Protein AF-A0AAE6IUV6-F1 (afdb_monomer)

Solvent-accessible surface area (backbone atoms only — not comparable to full-atom values): 6346 Å² total; per-residue (Å²): 101,77,40,78,46,77,44,53,53,86,54,69,72,48,55,64,51,75,37,36,87,33,51,37,33,31,42,37,38,37,23,36,49,43,46,46,74,40,54,51,28,47,38,34,79,46,30,41,43,78,44,57,34,64,57,23,32,34,42,23,51,24,59,44,38,46,20,39,45,29,58,41,63,62,74,64,25,62,54,24,30,38,40,22,40,25,20,32,18,44,17,41,29,28,22,43,59,42,60,52,31,61,52,26,32,40,37,28,40,25,19,32,22,63,29,75,39,49,75,41,78,46,82,34,91,56,51,73,46,77,42,64,61,28,100

InterPro domains:
  IPR026906 BspA-type LRR region [PF13306] (38-135)
  IPR032675 Leucine-rich repeat domain superfamily [G3DSA:3.80.10.10] (1-135)
  IPR053139 Putative surface bspA-like protein [PTHR45661] (11-131)

Foldseek 3Di:
DAEEDEAAQPDDEQEAQCAQVPLYQAYAYLHQELDYPDLRSYVLCRHQHYHYELSHAYQEANSNQQNCNPAEADDDHQNHAYQYASSHQNNCRHAEEHEDHQNHAEQEHRSCHNVVRHPYYDDHPNYNDDYHRRD

Organism: Treponema phagedenis (NCBI:txid162)

Structure (mmCIF, N/CA/C/O backbone):
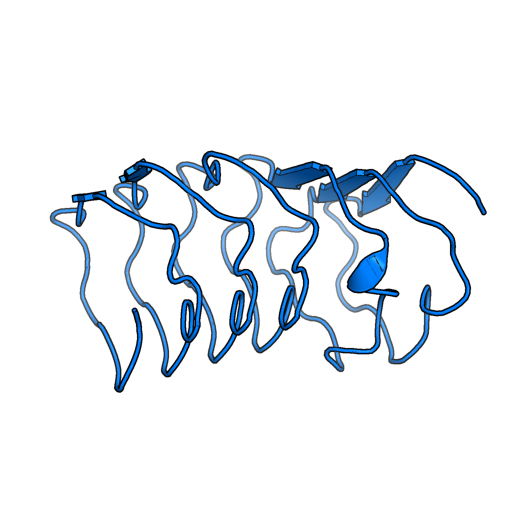data_AF-A0AAE6IUV6-F1
#
_entry.id   AF-A0AAE6IUV6-F1
#
loop_
_atom_site.group_PDB
_atom_site.id
_atom_site.type_symbol
_atom_site.label_atom_id
_atom_site.label_alt_id
_atom_site.label_comp_id
_atom_site.label_asym_id
_atom_site.label_entity_id
_atom_site.label_seq_id
_atom_site.pdbx_PDB_ins_code
_atom_site.Cartn_x
_atom_site.Cartn_y
_atom_site.Cartn_z
_atom_site.occupancy
_atom_site.B_iso_or_equiv
_atom_site.auth_seq_id
_atom_site.auth_comp_id
_atom_site.auth_asym_id
_atom_site.auth_atom_id
_atom_site.pdbx_PDB_model_num
ATOM 1 N N . MET A 1 1 ? 16.894 -0.606 -15.662 1.00 56.03 1 MET A N 1
ATOM 2 C CA . MET A 1 1 ? 16.369 0.758 -15.420 1.00 56.03 1 MET A CA 1
ATOM 3 C C . MET A 1 1 ? 16.693 1.124 -13.977 1.00 56.03 1 MET A C 1
ATOM 5 O O . MET A 1 1 ? 16.412 0.304 -13.114 1.00 56.03 1 MET A O 1
ATOM 9 N N . THR A 1 2 ? 17.355 2.253 -13.713 1.00 62.25 2 THR A N 1
ATOM 10 C CA . THR A 1 2 ? 17.588 2.767 -12.348 1.00 62.25 2 THR A CA 1
ATOM 11 C C . THR A 1 2 ? 16.803 4.061 -12.189 1.00 62.25 2 THR A C 1
ATOM 13 O O . THR A 1 2 ? 16.978 4.950 -13.023 1.00 62.25 2 THR A O 1
ATOM 16 N N . GLY A 1 3 ? 15.968 4.184 -11.157 1.00 86.44 3 GLY A N 1
ATOM 17 C CA . GLY A 1 3 ? 15.287 5.447 -10.845 1.00 86.44 3 GLY A CA 1
ATOM 18 C C . GLY A 1 3 ? 13.784 5.329 -10.608 1.00 86.44 3 GLY A C 1
ATOM 19 O O . GLY A 1 3 ? 13.320 4.389 -9.966 1.00 86.44 3 GLY A O 1
ATOM 20 N N . GLU A 1 4 ? 13.050 6.339 -11.076 1.00 94.81 4 GLU A N 1
ATOM 21 C CA . GLU A 1 4 ? 11.608 6.506 -10.885 1.00 94.81 4 GLU A CA 1
ATOM 22 C C . GLU A 1 4 ? 10.802 5.730 -11.937 1.00 94.81 4 GLU A C 1
ATOM 24 O O . GLU A 1 4 ? 11.042 5.874 -13.137 1.00 94.81 4 GLU A O 1
ATOM 29 N N . LEU A 1 5 ? 9.821 4.944 -11.488 1.00 94.56 5 LEU A N 1
ATOM 30 C CA . LEU A 1 5 ? 8.806 4.324 -12.337 1.00 94.56 5 LEU A CA 1
ATOM 31 C C . LEU A 1 5 ? 7.446 4.964 -12.060 1.00 94.56 5 LEU A C 1
ATOM 33 O O . LEU A 1 5 ? 7.006 5.018 -10.913 1.00 94.56 5 LEU A O 1
ATOM 37 N N . LYS A 1 6 ? 6.767 5.399 -13.124 1.00 95.44 6 LYS A N 1
ATOM 38 C CA . LYS A 1 6 ? 5.390 5.900 -13.069 1.00 95.44 6 LYS A CA 1
ATOM 39 C C . LYS A 1 6 ? 4.444 4.902 -13.721 1.00 95.44 6 LYS A C 1
ATOM 41 O O . LYS A 1 6 ? 4.607 4.590 -14.900 1.00 95.44 6 LYS A O 1
ATOM 46 N N . LEU A 1 7 ? 3.454 4.427 -12.972 1.00 94.69 7 LEU A N 1
ATOM 47 C CA . LEU A 1 7 ? 2.393 3.556 -13.469 1.00 94.69 7 LEU A CA 1
ATOM 48 C C . LEU A 1 7 ? 1.151 4.400 -13.798 1.00 94.69 7 LEU A C 1
ATOM 50 O O . LEU A 1 7 ? 0.530 4.932 -12.876 1.00 94.69 7 LEU A O 1
ATOM 54 N N . PRO A 1 8 ? 0.784 4.553 -15.083 1.00 95.31 8 PRO A N 1
ATOM 55 C CA . PRO A 1 8 ? -0.246 5.499 -15.501 1.00 95.31 8 PRO A CA 1
ATOM 56 C C . PRO A 1 8 ? -1.666 4.990 -15.225 1.00 95.31 8 PRO A C 1
ATOM 58 O O . PRO A 1 8 ? -1.918 3.787 -15.199 1.00 95.31 8 PRO A O 1
ATOM 61 N N . ALA A 1 9 ? -2.626 5.915 -15.151 1.00 93.62 9 ALA A N 1
ATOM 62 C CA . ALA A 1 9 ? -4.012 5.639 -14.753 1.00 93.62 9 ALA A CA 1
ATOM 63 C C . ALA A 1 9 ? -4.748 4.567 -15.579 1.00 93.62 9 ALA A C 1
ATOM 65 O O . ALA A 1 9 ? -5.632 3.888 -15.065 1.00 93.62 9 ALA A O 1
ATOM 66 N N . ARG A 1 10 ? -4.403 4.402 -16.865 1.00 90.94 10 ARG A N 1
ATOM 67 C CA . ARG A 1 10 ? -5.053 3.425 -17.763 1.00 90.94 10 ARG A CA 1
ATOM 68 C C . ARG A 1 10 ? -4.433 2.028 -17.701 1.00 90.94 10 ARG A C 1
ATOM 70 O O . ARG A 1 10 ? -4.920 1.134 -18.392 1.00 90.94 10 ARG A O 1
ATOM 77 N N . LEU A 1 11 ? -3.348 1.844 -16.950 1.00 90.81 11 LEU A N 1
ATOM 78 C CA . LEU A 1 11 ? -2.728 0.537 -16.783 1.00 90.81 11 LEU A CA 1
ATOM 79 C C . LEU A 1 11 ? -3.661 -0.343 -15.946 1.00 90.81 11 LEU A C 1
ATOM 81 O O . LEU A 1 11 ? -4.130 0.077 -14.894 1.00 90.81 11 LEU A O 1
ATOM 85 N N . GLN A 1 12 ? -3.960 -1.544 -16.438 1.00 84.75 12 GLN A N 1
ATOM 86 C CA . GLN A 1 12 ? -4.945 -2.431 -15.806 1.00 84.75 12 GLN A CA 1
ATOM 87 C C . GLN A 1 12 ? -4.309 -3.601 -15.066 1.00 84.75 12 GLN A C 1
ATOM 89 O O . GLN A 1 12 ? -4.828 -4.065 -14.062 1.00 84.75 12 GLN A O 1
ATOM 94 N N . THR A 1 13 ? -3.217 -4.149 -15.581 1.00 81.81 13 THR A N 1
ATOM 95 C CA . THR A 1 13 ? -2.597 -5.343 -15.011 1.00 81.81 13 THR A CA 1
ATOM 96 C C . THR A 1 13 ? -1.112 -5.302 -15.295 1.00 81.81 13 THR A C 1
ATOM 98 O O . THR A 1 13 ? -0.693 -4.874 -16.373 1.00 81.81 13 THR A O 1
ATOM 101 N N . ILE A 1 14 ? -0.332 -5.747 -14.316 1.00 88.56 14 ILE A N 1
ATOM 102 C CA . ILE A 1 14 ? 1.099 -5.974 -14.457 1.00 88.56 14 ILE A CA 1
ATOM 103 C C . ILE A 1 14 ? 1.349 -7.444 -14.142 1.00 88.56 14 ILE A C 1
ATOM 105 O O . ILE A 1 14 ? 0.939 -7.944 -13.090 1.00 88.56 14 ILE A O 1
ATOM 109 N N . GLU A 1 15 ? 1.952 -8.134 -15.104 1.00 89.06 15 GLU A N 1
ATOM 110 C CA . GLU A 1 15 ? 2.257 -9.558 -15.012 1.00 89.06 15 GLU A CA 1
ATOM 111 C C . GLU A 1 15 ? 3.485 -9.808 -14.127 1.00 89.06 15 GLU A C 1
ATOM 113 O O . GLU A 1 15 ? 4.272 -8.897 -13.850 1.00 89.06 15 GLU A O 1
ATOM 118 N N . ARG A 1 16 ? 3.635 -11.061 -13.684 1.00 88.19 16 ARG A N 1
ATOM 119 C CA . ARG A 1 16 ? 4.747 -11.521 -12.840 1.00 88.19 16 ARG A CA 1
ATOM 120 C C . ARG A 1 16 ? 6.099 -11.103 -13.428 1.00 88.19 16 ARG A C 1
ATOM 122 O O . ARG A 1 16 ? 6.280 -11.162 -14.643 1.00 88.19 16 ARG A O 1
ATOM 129 N N . GLU A 1 17 ? 7.034 -10.699 -12.566 1.00 89.88 17 GLU A N 1
ATOM 130 C CA . GLU A 1 17 ? 8.422 -10.357 -12.922 1.00 89.88 17 GLU A CA 1
ATOM 131 C C . GLU A 1 17 ? 8.592 -9.166 -13.889 1.00 89.88 17 GLU A C 1
ATOM 133 O O . GLU A 1 17 ? 9.718 -8.848 -14.266 1.00 89.88 17 GLU A O 1
ATOM 138 N N . ALA A 1 18 ? 7.524 -8.439 -14.257 1.00 92.00 18 ALA A N 1
ATOM 139 C CA . ALA A 1 18 ? 7.591 -7.370 -15.265 1.00 92.00 18 ALA A CA 1
ATOM 140 C C . ALA A 1 18 ? 8.683 -6.315 -14.997 1.00 92.00 18 ALA A C 1
ATOM 142 O O . ALA A 1 18 ? 9.232 -5.738 -15.938 1.00 92.00 18 ALA A O 1
ATOM 143 N N . PHE A 1 19 ? 9.005 -6.072 -13.723 1.00 91.88 19 PHE A N 1
ATOM 144 C CA . PHE A 1 19 ? 10.036 -5.136 -13.291 1.00 91.88 19 PHE A CA 1
ATOM 145 C C . PHE A 1 19 ? 10.957 -5.709 -12.194 1.00 91.88 19 PHE A C 1
ATOM 147 O O . PHE A 1 19 ? 11.618 -4.932 -11.501 1.00 91.88 19 PHE A O 1
ATOM 154 N N . CYS A 1 20 ? 11.047 -7.035 -12.017 1.00 89.00 20 CYS A N 1
ATOM 155 C CA . CYS A 1 20 ? 11.840 -7.636 -10.929 1.00 89.00 20 CYS A CA 1
ATOM 156 C C . CYS A 1 20 ? 13.349 -7.369 -11.063 1.00 89.00 20 CYS A C 1
ATOM 158 O O . CYS A 1 20 ? 14.038 -7.168 -10.067 1.00 89.00 20 CYS A O 1
ATOM 160 N N . ASP A 1 21 ? 13.857 -7.270 -12.293 1.00 89.81 21 ASP A N 1
ATOM 161 C CA . ASP A 1 21 ? 15.267 -6.956 -12.565 1.00 89.81 21 ASP A CA 1
ATOM 162 C C . ASP A 1 21 ? 15.528 -5.444 -12.677 1.00 89.81 21 ASP A C 1
ATOM 164 O O . ASP A 1 21 ? 16.644 -4.994 -12.962 1.00 89.81 21 ASP A O 1
ATOM 168 N N . CYS A 1 22 ? 14.498 -4.617 -12.468 1.00 89.69 22 CYS A N 1
ATOM 169 C CA . CYS A 1 22 ? 14.653 -3.171 -12.454 1.00 89.69 22 CYS A CA 1
ATOM 170 C C . CYS A 1 22 ? 15.103 -2.681 -11.072 1.00 89.69 22 CYS A C 1
ATOM 172 O O . CYS A 1 22 ? 14.602 -3.094 -10.030 1.00 89.69 22 CYS A O 1
ATOM 174 N N . ASN A 1 23 ? 16.020 -1.714 -11.065 1.00 90.81 23 ASN A N 1
ATOM 175 C CA . ASN A 1 23 ? 16.474 -1.043 -9.852 1.00 90.81 23 ASN A CA 1
ATOM 176 C C . ASN A 1 23 ? 15.633 0.224 -9.612 1.00 90.81 23 ASN A C 1
ATOM 178 O O . ASN A 1 23 ? 16.121 1.355 -9.704 1.00 90.81 23 ASN A O 1
ATOM 182 N N . ILE A 1 24 ? 14.330 0.022 -9.416 1.00 93.62 24 ILE A N 1
ATOM 183 C CA . ILE A 1 24 ? 13.368 1.098 -9.164 1.00 93.62 24 ILE A CA 1
ATOM 184 C C . ILE A 1 24 ? 13.473 1.495 -7.696 1.00 93.62 24 ILE A C 1
ATOM 186 O O . ILE A 1 24 ? 13.288 0.660 -6.816 1.00 93.62 24 ILE A O 1
ATOM 190 N N . THR A 1 25 ? 13.754 2.770 -7.439 1.00 94.75 25 THR A N 1
ATOM 191 C CA . THR A 1 25 ? 13.857 3.308 -6.073 1.00 94.75 25 THR A CA 1
ATOM 192 C C . THR A 1 25 ? 12.664 4.169 -5.686 1.00 94.75 25 THR A C 1
ATOM 194 O O . THR A 1 25 ? 12.387 4.328 -4.500 1.00 94.75 25 THR A O 1
ATOM 197 N N . LYS A 1 26 ? 11.964 4.723 -6.680 1.00 95.69 26 LYS A N 1
ATOM 198 C CA . LYS A 1 26 ? 10.758 5.530 -6.504 1.00 95.69 26 LYS A CA 1
ATOM 199 C C . LYS A 1 26 ? 9.648 4.980 -7.387 1.00 95.69 26 LYS A C 1
ATOM 201 O O . LYS A 1 26 ? 9.836 4.860 -8.597 1.00 95.69 26 LYS A O 1
ATOM 206 N N . LEU A 1 27 ? 8.506 4.676 -6.789 1.00 95.50 27 LEU A N 1
ATOM 207 C CA . LEU A 1 27 ? 7.325 4.177 -7.478 1.00 95.50 27 LEU A CA 1
ATOM 208 C C . LEU A 1 27 ? 6.192 5.192 -7.332 1.00 95.50 27 LEU A C 1
ATOM 210 O O . LEU A 1 27 ? 5.776 5.504 -6.220 1.00 95.50 27 LEU A O 1
ATOM 214 N N . VAL A 1 28 ? 5.701 5.707 -8.456 1.00 96.94 28 VAL A N 1
ATOM 215 C CA . VAL A 1 28 ? 4.552 6.617 -8.514 1.00 96.94 28 VAL A CA 1
ATOM 216 C C . VAL A 1 28 ? 3.401 5.894 -9.194 1.00 96.94 28 VAL A C 1
ATOM 218 O O . VAL A 1 28 ? 3.565 5.384 -10.303 1.00 96.94 28 VAL A O 1
ATOM 221 N N . ILE A 1 29 ? 2.240 5.839 -8.546 1.00 96.25 29 ILE A N 1
ATOM 222 C CA . ILE A 1 29 ? 1.093 5.069 -9.029 1.00 96.25 29 ILE A CA 1
ATOM 223 C C . ILE A 1 29 ? -0.116 5.974 -9.212 1.00 96.25 29 ILE A C 1
ATOM 225 O O . ILE A 1 29 ? -0.594 6.597 -8.267 1.00 96.25 29 ILE A O 1
ATOM 229 N N . GLU A 1 30 ? -0.621 5.993 -10.444 1.00 96.38 30 GLU A N 1
ATOM 230 C CA . GLU A 1 30 ? -1.828 6.719 -10.843 1.00 96.38 30 GLU A CA 1
ATOM 231 C C . GLU A 1 30 ? -2.994 5.771 -11.174 1.00 96.38 30 GLU A C 1
ATOM 233 O O . GLU A 1 30 ? -4.097 6.227 -11.479 1.00 96.38 30 GLU A O 1
ATOM 238 N N . MET A 1 31 ? -2.756 4.456 -11.156 1.00 93.94 31 MET A N 1
ATOM 239 C CA . MET A 1 31 ? -3.764 3.424 -11.412 1.00 93.94 31 MET A CA 1
ATOM 240 C C . MET A 1 31 ? -4.890 3.493 -10.379 1.00 93.94 31 MET A C 1
ATOM 242 O O . MET A 1 31 ? -4.630 3.581 -9.185 1.00 93.94 31 MET A O 1
ATOM 246 N N . GLU A 1 32 ? -6.139 3.374 -10.825 1.00 95.00 32 GLU A N 1
ATOM 247 C CA . GLU A 1 32 ? -7.289 3.342 -9.912 1.00 95.00 32 GLU A CA 1
ATOM 248 C C . GLU A 1 32 ? -7.298 2.073 -9.045 1.00 95.00 32 GLU A C 1
ATOM 250 O O . GLU A 1 32 ? -7.541 2.126 -7.840 1.00 95.00 32 GLU A O 1
ATOM 255 N N . ASN A 1 33 ? -6.979 0.929 -9.654 1.00 95.25 33 ASN A N 1
ATOM 256 C CA . ASN A 1 33 ? -6.942 -0.368 -8.990 1.00 95.25 33 ASN A CA 1
ATOM 257 C C . ASN A 1 33 ? -5.553 -0.983 -9.146 1.00 95.25 33 ASN A C 1
ATOM 259 O O . ASN A 1 33 ? -5.146 -1.355 -10.248 1.00 95.25 33 ASN A O 1
ATOM 263 N N . ILE A 1 34 ? -4.819 -1.098 -8.042 1.00 93.88 34 ILE A N 1
ATOM 264 C CA . ILE A 1 34 ? -3.494 -1.715 -8.028 1.00 93.88 34 ILE A CA 1
ATOM 265 C C . ILE A 1 34 ? -3.675 -3.230 -7.981 1.00 93.88 34 ILE A C 1
ATOM 267 O O . ILE A 1 34 ? -3.765 -3.824 -6.912 1.00 93.88 34 ILE A O 1
ATOM 271 N N . THR A 1 35 ? -3.766 -3.857 -9.151 1.00 87.44 35 THR A N 1
ATOM 272 C CA . THR A 1 35 ? -3.935 -5.310 -9.288 1.00 87.44 35 THR A CA 1
ATOM 273 C C . THR A 1 35 ? -2.702 -5.929 -9.934 1.00 87.44 35 THR A C 1
ATOM 275 O O . THR A 1 35 ? -2.601 -6.034 -11.162 1.00 87.44 35 THR A O 1
ATOM 278 N N . PHE A 1 36 ? -1.743 -6.322 -9.100 1.00 88.12 36 PHE A N 1
ATOM 279 C CA . PHE A 1 36 ? -0.570 -7.084 -9.520 1.00 88.12 36 PHE A CA 1
ATOM 280 C C . PHE A 1 36 ? -0.912 -8.573 -9.559 1.00 88.12 36 PHE A C 1
ATOM 282 O O . PHE A 1 36 ? -1.631 -9.072 -8.698 1.00 88.12 36 PHE A O 1
ATOM 289 N N . ARG A 1 37 ? -0.440 -9.290 -10.587 1.00 84.06 37 ARG A N 1
ATOM 290 C CA . ARG A 1 37 ? -0.698 -10.739 -10.711 1.00 84.06 37 ARG A CA 1
ATOM 291 C C . ARG A 1 37 ? 0.141 -11.585 -9.757 1.00 84.06 37 ARG A C 1
ATOM 293 O O . ARG A 1 37 ? -0.168 -12.757 -9.569 1.00 84.06 37 ARG A O 1
ATOM 300 N N . SER A 1 38 ? 1.176 -10.997 -9.174 1.00 83.12 38 SER A N 1
ATOM 301 C CA . SER A 1 38 ? 1.983 -11.573 -8.105 1.00 83.12 38 SER A CA 1
ATOM 302 C C . SER A 1 38 ? 2.618 -10.450 -7.292 1.00 83.12 38 SER A C 1
ATOM 304 O O . SER A 1 38 ? 2.742 -9.323 -7.774 1.00 83.12 38 SER A O 1
ATOM 306 N N . ASN A 1 39 ? 3.126 -10.773 -6.110 1.00 80.81 39 ASN A N 1
ATOM 307 C CA . ASN A 1 39 ? 4.035 -9.882 -5.400 1.00 80.81 39 ASN A CA 1
ATOM 308 C C . ASN A 1 39 ? 5.368 -9.700 -6.157 1.00 80.81 39 ASN A C 1
ATOM 310 O O . ASN A 1 39 ? 5.936 -8.625 -6.117 1.00 80.81 39 ASN A O 1
ATOM 314 N N . GLU A 1 40 ? 5.833 -10.658 -6.962 1.00 86.44 40 GLU A N 1
ATOM 315 C CA . GLU A 1 40 ? 7.103 -10.565 -7.722 1.00 86.44 40 GLU A CA 1
ATOM 316 C C . GLU A 1 40 ? 7.121 -9.556 -8.900 1.00 86.44 40 GLU A C 1
ATOM 318 O O . GLU A 1 40 ? 7.963 -9.655 -9.792 1.00 86.44 40 GLU A O 1
ATOM 323 N N . VAL A 1 41 ? 6.202 -8.586 -8.968 1.00 86.50 41 VAL A N 1
ATOM 324 C CA . VAL A 1 41 ? 6.213 -7.565 -10.035 1.00 86.50 41 VAL A CA 1
ATOM 325 C C . VAL A 1 41 ? 7.450 -6.667 -9.947 1.00 86.50 41 VAL A C 1
ATOM 327 O O . VAL A 1 41 ? 8.022 -6.318 -10.982 1.00 86.50 41 VAL A O 1
ATOM 330 N N . PHE A 1 42 ? 7.878 -6.309 -8.734 1.00 86.50 42 PHE A N 1
ATOM 331 C CA . PHE A 1 42 ? 9.033 -5.447 -8.477 1.00 86.50 42 PHE A CA 1
ATOM 332 C C . PHE A 1 42 ? 10.042 -6.139 -7.565 1.00 86.50 42 PHE A C 1
ATOM 334 O O . PHE A 1 42 ? 9.707 -7.040 -6.799 1.00 86.50 42 PHE A O 1
ATOM 341 N N . ASN A 1 43 ? 11.283 -5.654 -7.580 1.00 85.12 43 ASN A N 1
ATOM 342 C CA . ASN A 1 43 ? 12.209 -5.934 -6.492 1.00 85.12 43 ASN A CA 1
ATOM 343 C C . ASN A 1 43 ? 11.874 -5.047 -5.284 1.00 85.12 43 ASN A C 1
ATOM 345 O O . ASN A 1 43 ? 12.369 -3.922 -5.172 1.00 85.12 43 ASN A O 1
ATOM 349 N N . HIS A 1 44 ? 11.050 -5.569 -4.375 1.00 82.69 44 HIS A N 1
ATOM 350 C CA . HIS A 1 44 ? 10.588 -4.874 -3.162 1.00 82.69 44 HIS A CA 1
ATOM 351 C C . HIS A 1 44 ? 11.713 -4.352 -2.275 1.00 82.69 44 HIS A C 1
ATOM 353 O O . HIS A 1 44 ? 11.553 -3.362 -1.566 1.00 82.69 44 HIS A O 1
ATOM 359 N N . LYS A 1 45 ? 12.901 -4.956 -2.375 1.00 86.81 45 LYS A N 1
ATOM 360 C CA . LYS A 1 45 ? 14.077 -4.533 -1.616 1.00 86.81 45 LYS A CA 1
ATOM 361 C C . LYS A 1 45 ? 14.692 -3.235 -2.129 1.00 86.81 45 LYS A C 1
ATOM 363 O O . LYS A 1 45 ? 15.587 -2.720 -1.476 1.00 86.81 45 LYS A O 1
ATOM 368 N N . ASN A 1 46 ? 14.266 -2.686 -3.264 1.00 91.75 46 ASN A N 1
ATOM 369 C CA . ASN A 1 46 ? 14.846 -1.448 -3.795 1.00 91.75 46 ASN A CA 1
ATOM 370 C C . ASN A 1 46 ? 13.931 -0.227 -3.666 1.00 91.75 46 ASN A C 1
ATOM 372 O O . ASN A 1 46 ? 14.442 0.895 -3.707 1.00 91.75 46 ASN A O 1
ATOM 376 N N . ILE A 1 47 ? 12.620 -0.417 -3.485 1.00 94.06 47 ILE A N 1
ATOM 377 C CA . ILE A 1 47 ? 11.657 0.686 -3.402 1.00 94.06 47 ILE A CA 1
ATOM 378 C C . ILE A 1 47 ? 11.846 1.417 -2.071 1.00 94.06 47 ILE A C 1
ATOM 380 O O . ILE A 1 47 ? 11.734 0.823 -1.003 1.00 94.06 47 ILE A O 1
ATOM 384 N N . LYS A 1 48 ? 12.142 2.716 -2.154 1.00 95.19 48 LYS A N 1
ATOM 385 C CA . LYS A 1 48 ? 12.353 3.605 -1.002 1.00 95.19 48 LYS A CA 1
ATOM 386 C C . LYS A 1 48 ? 11.259 4.646 -0.858 1.00 95.19 48 LYS A C 1
ATOM 388 O O . LYS A 1 48 ? 10.917 5.045 0.247 1.00 95.19 48 LYS A O 1
ATOM 393 N N . GLU A 1 49 ? 10.737 5.104 -1.988 1.00 95.81 49 GLU A N 1
ATOM 394 C CA . GLU A 1 49 ? 9.698 6.122 -2.046 1.00 95.81 49 GLU A CA 1
ATOM 395 C C . GLU A 1 49 ? 8.497 5.562 -2.806 1.00 95.81 49 GLU A C 1
ATOM 397 O O . GLU A 1 49 ? 8.608 5.198 -3.979 1.00 95.81 49 GLU A O 1
ATOM 402 N N . LEU A 1 50 ? 7.353 5.499 -2.130 1.00 97.12 50 LEU A N 1
ATOM 403 C CA . LEU A 1 50 ? 6.073 5.122 -2.712 1.00 97.12 50 LEU A CA 1
ATOM 404 C C . LEU A 1 50 ? 5.161 6.348 -2.722 1.00 97.12 50 LEU A C 1
ATOM 406 O O . LEU A 1 50 ? 4.881 6.929 -1.678 1.00 97.12 50 LEU A O 1
ATOM 410 N N . VAL A 1 51 ? 4.687 6.723 -3.907 1.00 97.69 51 VAL A N 1
ATOM 411 C CA . VAL A 1 51 ? 3.746 7.826 -4.104 1.00 97.69 51 VAL A CA 1
ATOM 412 C C . VAL A 1 51 ? 2.453 7.261 -4.681 1.00 97.69 51 VAL A C 1
ATOM 414 O O . VAL A 1 51 ? 2.401 6.868 -5.848 1.00 97.69 51 VAL A O 1
ATOM 417 N N . LEU A 1 52 ? 1.406 7.233 -3.860 1.00 97.81 52 LEU A N 1
ATOM 418 C CA . LEU A 1 52 ? 0.053 6.853 -4.258 1.00 97.81 52 LEU A CA 1
ATOM 419 C C . LEU A 1 52 ? -0.745 8.126 -4.557 1.00 97.81 52 LEU A C 1
ATOM 421 O O . LEU A 1 52 ? -0.920 8.956 -3.667 1.00 97.81 52 LEU A O 1
ATOM 425 N N . LEU A 1 53 ? -1.203 8.306 -5.797 1.00 96.81 53 LEU A N 1
ATOM 426 C CA . LEU A 1 53 ? -2.021 9.470 -6.148 1.00 96.81 53 LEU A CA 1
ATOM 427 C C . LEU A 1 53 ? -3.490 9.276 -5.753 1.00 96.81 53 LEU A C 1
ATOM 429 O O . LEU A 1 53 ? -3.969 8.154 -5.606 1.00 96.81 53 LEU A O 1
ATOM 433 N N . ASP A 1 54 ? -4.230 10.384 -5.663 1.00 95.12 54 ASP A N 1
ATOM 434 C CA . ASP A 1 54 ? -5.650 10.416 -5.271 1.00 95.12 54 ASP A CA 1
ATOM 435 C C . ASP A 1 54 ? -6.589 9.617 -6.194 1.00 95.12 54 ASP A C 1
ATOM 437 O O . ASP A 1 54 ? -7.753 9.383 -5.856 1.00 95.12 54 ASP A O 1
ATOM 441 N N . THR A 1 55 ? -6.099 9.189 -7.360 1.00 95.75 55 THR A N 1
ATOM 442 C CA . THR A 1 55 ? -6.821 8.299 -8.272 1.00 95.75 55 THR A CA 1
ATOM 443 C C . THR A 1 55 ? -6.940 6.875 -7.737 1.00 95.75 55 THR A C 1
ATOM 445 O O . THR A 1 55 ? -7.877 6.181 -8.119 1.00 95.75 55 THR A O 1
ATOM 448 N N . VAL A 1 56 ? -6.038 6.434 -6.855 1.00 97.50 56 VAL A N 1
ATOM 449 C CA . VAL A 1 56 ? -6.027 5.072 -6.308 1.00 97.50 56 VAL A CA 1
ATOM 450 C C . VAL A 1 56 ? -7.241 4.860 -5.393 1.00 97.50 56 VAL A C 1
ATOM 452 O O . VAL A 1 56 ? -7.430 5.561 -4.398 1.00 97.50 56 VAL A O 1
ATOM 455 N N . LYS A 1 57 ? -8.049 3.849 -5.718 1.00 97.62 57 LYS A N 1
ATOM 456 C CA . LYS A 1 57 ? -9.225 3.387 -4.960 1.00 97.62 57 LYS A CA 1
ATOM 457 C C . LYS A 1 57 ? -8.990 2.060 -4.258 1.00 97.62 57 LYS A C 1
ATOM 459 O O . LYS A 1 57 ? -9.515 1.848 -3.165 1.00 97.62 57 LYS A O 1
ATOM 464 N N . THR A 1 58 ? -8.162 1.207 -4.854 1.00 97.62 58 THR A N 1
ATOM 465 C CA . THR A 1 58 ? -7.896 -0.141 -4.349 1.00 97.62 58 THR A CA 1
ATOM 466 C C . THR A 1 58 ? -6.408 -0.437 -4.368 1.00 97.62 58 THR A C 1
ATOM 468 O O . THR A 1 58 ? -5.762 -0.314 -5.411 1.00 97.62 58 THR A O 1
ATOM 471 N N . ILE A 1 59 ? -5.884 -0.904 -3.236 1.00 97.62 59 ILE A N 1
ATOM 472 C CA . ILE A 1 59 ? -4.569 -1.540 -3.147 1.00 97.62 59 ILE A CA 1
ATOM 473 C C . ILE A 1 59 ? -4.800 -3.046 -3.067 1.00 97.62 59 ILE A C 1
ATOM 475 O O . ILE A 1 59 ? -5.428 -3.523 -2.126 1.00 97.62 59 ILE A O 1
ATOM 479 N N . GLY A 1 60 ? -4.359 -3.785 -4.082 1.00 96.38 60 GLY A N 1
ATOM 480 C CA . GLY A 1 60 ? -4.623 -5.216 -4.203 1.00 96.38 60 GLY A CA 1
ATOM 481 C C . GLY A 1 60 ? -3.782 -6.094 -3.280 1.00 96.38 60 GLY A C 1
ATOM 482 O O . GLY A 1 60 ? -2.911 -5.623 -2.547 1.00 96.38 60 GLY A O 1
ATOM 483 N N . GLN A 1 61 ? -4.065 -7.396 -3.351 1.00 95.81 61 GLN A N 1
ATOM 484 C CA . GLN A 1 61 ? -3.354 -8.425 -2.599 1.00 95.81 61 GLN A CA 1
ATOM 485 C C . GLN A 1 61 ? -1.842 -8.341 -2.843 1.00 95.81 61 GLN A C 1
ATOM 487 O O . GLN A 1 61 ? -1.401 -8.256 -3.989 1.00 95.81 61 GLN A O 1
ATOM 492 N N . GLU A 1 62 ? -1.079 -8.365 -1.749 1.00 95.06 62 GLU A N 1
ATOM 493 C CA . GLU A 1 62 ? 0.387 -8.378 -1.713 1.00 95.06 62 GLU A CA 1
ATOM 494 C C . GLU A 1 62 ? 1.082 -7.274 -2.537 1.00 95.06 62 GLU A C 1
ATOM 496 O O . GLU A 1 62 ? 2.264 -7.400 -2.866 1.00 95.06 62 GLU A O 1
ATOM 501 N N . ALA A 1 63 ? 0.381 -6.182 -2.875 1.00 95.19 63 ALA A N 1
ATOM 502 C CA . ALA A 1 63 ? 0.861 -5.188 -3.837 1.00 95.19 63 ALA A CA 1
ATOM 503 C C . ALA A 1 63 ? 2.245 -4.607 -3.488 1.00 95.19 63 ALA A C 1
ATOM 505 O O . ALA A 1 63 ? 3.060 -4.362 -4.377 1.00 95.19 63 ALA A O 1
ATOM 506 N N . PHE A 1 64 ? 2.515 -4.424 -2.197 1.00 96.12 64 PHE A N 1
ATOM 507 C CA . PHE A 1 64 ? 3.778 -3.925 -1.660 1.00 96.12 64 PHE A CA 1
ATOM 508 C C . PHE A 1 64 ? 4.353 -4.858 -0.589 1.00 96.12 64 PHE A C 1
ATOM 510 O O . PHE A 1 64 ? 5.155 -4.419 0.229 1.00 96.12 64 PHE A O 1
ATOM 517 N N . SER A 1 65 ? 3.955 -6.134 -0.575 1.00 95.25 65 SER A N 1
ATOM 518 C CA . SER A 1 65 ? 4.435 -7.098 0.422 1.00 95.25 65 SER A CA 1
ATOM 519 C C . SER A 1 65 ? 5.966 -7.214 0.384 1.00 95.25 65 SER A C 1
ATOM 521 O O . SER A 1 65 ? 6.560 -7.389 -0.678 1.00 95.25 65 SER A O 1
ATOM 523 N N . GLY A 1 66 ? 6.621 -7.086 1.536 1.00 94.31 66 GLY A N 1
ATOM 524 C CA . GLY A 1 66 ? 8.074 -7.152 1.690 1.00 94.31 66 GLY A CA 1
ATOM 525 C C . GLY A 1 66 ? 8.828 -5.878 1.289 1.00 94.31 66 GLY A C 1
ATOM 526 O O . GLY A 1 66 ? 10.052 -5.921 1.142 1.00 94.31 66 GLY A O 1
ATOM 527 N N . CYS A 1 67 ? 8.147 -4.741 1.095 1.00 94.62 67 CYS A N 1
ATOM 528 C CA . CYS A 1 67 ? 8.795 -3.451 0.829 1.00 94.62 67 CYS A CA 1
ATOM 529 C C . CYS A 1 67 ? 9.410 -2.840 2.105 1.00 94.62 67 CYS A C 1
ATOM 531 O O . CYS A 1 67 ? 8.998 -1.784 2.582 1.00 94.62 67 CYS A O 1
ATOM 533 N N . GLU A 1 68 ? 10.440 -3.488 2.649 1.00 94.50 68 GLU A N 1
ATOM 534 C CA . GLU A 1 68 ? 11.124 -3.103 3.897 1.00 94.50 68 GLU A CA 1
ATOM 535 C C . GLU A 1 68 ? 11.789 -1.716 3.837 1.00 94.50 68 GLU A C 1
ATOM 537 O O . GLU A 1 68 ? 11.980 -1.065 4.862 1.00 94.50 68 GLU A O 1
ATOM 542 N N . ASN A 1 69 ? 12.148 -1.257 2.634 1.00 95.69 69 ASN A N 1
ATOM 543 C CA . ASN A 1 69 ? 12.879 -0.007 2.428 1.00 95.69 69 ASN A CA 1
ATOM 544 C C . ASN A 1 69 ? 11.984 1.222 2.230 1.00 95.69 69 ASN A C 1
ATOM 546 O O . ASN A 1 69 ? 12.513 2.331 2.126 1.00 95.69 69 ASN A O 1
ATOM 550 N N . ILE A 1 70 ? 10.656 1.056 2.222 1.00 96.12 70 ILE A N 1
ATOM 551 C CA . ILE A 1 70 ? 9.725 2.181 2.344 1.00 96.12 70 ILE A CA 1
ATOM 552 C C . ILE A 1 70 ? 9.759 2.631 3.802 1.00 96.12 70 ILE A C 1
ATOM 554 O O . ILE A 1 70 ? 9.254 1.936 4.681 1.00 96.12 70 ILE A O 1
ATOM 558 N N . THR A 1 71 ? 10.382 3.780 4.062 1.00 95.75 71 THR A N 1
ATOM 559 C CA . THR A 1 71 ? 10.602 4.278 5.426 1.00 95.75 71 THR A CA 1
ATOM 560 C C . THR A 1 71 ? 9.791 5.523 5.747 1.00 95.75 71 THR A C 1
ATOM 562 O O . THR A 1 71 ? 9.669 6.408 4.901 1.00 95.75 71 THR A O 1
ATOM 565 N N . GLY A 1 72 ? 9.367 5.653 7.004 1.00 96.12 72 GLY A N 1
ATOM 566 C CA . GLY A 1 72 ? 8.657 6.834 7.503 1.00 96.12 72 GLY A CA 1
ATOM 567 C C . GLY A 1 72 ? 7.140 6.708 7.380 1.00 96.12 72 GLY A C 1
ATOM 568 O O . GLY A 1 72 ? 6.614 5.601 7.263 1.00 96.12 72 GLY A O 1
ATOM 569 N N . GLU A 1 73 ? 6.440 7.839 7.448 1.00 97.00 73 GLU A N 1
ATOM 570 C CA . GLU A 1 73 ? 4.975 7.854 7.419 1.00 97.00 73 GLU A CA 1
ATOM 571 C C . GLU A 1 73 ? 4.441 7.441 6.040 1.00 97.00 73 GLU A C 1
ATOM 573 O O . GLU A 1 73 ? 4.818 8.006 5.009 1.00 97.00 73 GLU A O 1
ATOM 578 N N . LEU A 1 74 ? 3.519 6.474 6.020 1.00 97.75 74 LEU A N 1
ATOM 579 C CA . LEU A 1 74 ? 2.814 6.077 4.805 1.00 97.75 74 LEU A CA 1
ATOM 580 C C . LEU A 1 74 ? 1.677 7.062 4.515 1.00 97.75 74 LEU A C 1
ATOM 582 O O . LEU A 1 74 ? 0.715 7.165 5.275 1.00 97.75 74 LEU A O 1
ATOM 586 N N . SER A 1 75 ? 1.752 7.737 3.370 1.00 97.31 75 SER A N 1
ATOM 587 C CA . SER A 1 75 ? 0.660 8.574 2.865 1.00 97.31 75 SER A CA 1
ATOM 588 C C . SER A 1 75 ? -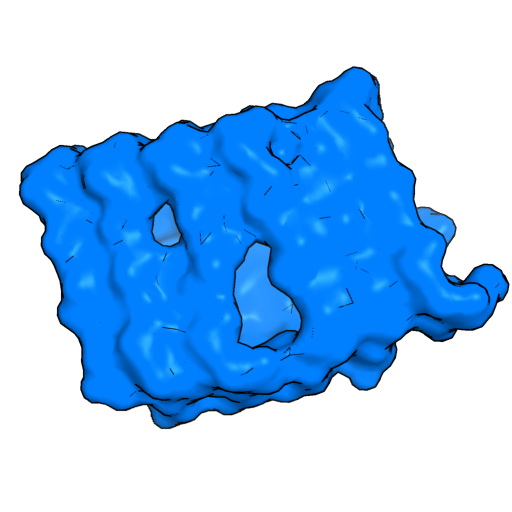0.307 7.745 2.019 1.00 97.31 75 SER A C 1
ATOM 590 O O . SER A 1 75 ? 0.052 7.274 0.939 1.00 97.31 75 SER A O 1
ATOM 592 N N . LEU A 1 76 ? -1.538 7.573 2.507 1.00 98.06 76 LEU A N 1
ATOM 593 C CA . LEU A 1 76 ? -2.624 6.915 1.777 1.00 98.06 76 LEU A CA 1
ATOM 594 C C . LEU A 1 76 ? -3.502 7.955 1.052 1.00 98.06 76 LEU A C 1
ATOM 596 O O . LEU A 1 76 ? -3.774 9.017 1.616 1.00 98.06 76 LEU A O 1
ATOM 600 N N . PRO A 1 77 ? -3.980 7.665 -0.172 1.00 97.44 77 PRO A N 1
ATOM 601 C CA . PRO A 1 77 ? -4.803 8.598 -0.932 1.00 97.44 77 PRO A CA 1
ATOM 602 C C . PRO A 1 77 ? -6.180 8.776 -0.289 1.00 97.44 77 PRO A C 1
ATOM 604 O O . PRO A 1 77 ? -6.790 7.818 0.188 1.00 97.44 77 PRO A O 1
ATOM 607 N N . GLY A 1 78 ? -6.708 10.003 -0.313 1.00 96.94 78 GLY A N 1
ATOM 608 C CA . GLY A 1 78 ? -7.946 10.343 0.406 1.00 96.94 78 GLY A CA 1
ATOM 609 C C . GLY A 1 78 ? -9.187 9.587 -0.084 1.00 96.94 78 GLY A C 1
ATOM 610 O O . GLY A 1 78 ? -10.151 9.423 0.662 1.00 96.94 78 GLY A O 1
ATOM 611 N N . GLY A 1 79 ? -9.156 9.120 -1.335 1.00 96.44 79 GLY A N 1
ATOM 612 C CA . GLY A 1 79 ? -10.226 8.355 -1.966 1.00 96.44 79 GLY A CA 1
ATOM 613 C C . GLY A 1 79 ? -10.088 6.834 -1.881 1.00 96.44 79 GLY A C 1
ATOM 614 O O . GLY A 1 79 ? -10.883 6.166 -2.538 1.00 96.44 79 GLY A O 1
ATOM 615 N N . LEU A 1 80 ? -9.097 6.305 -1.156 1.00 98.50 80 LEU A N 1
ATOM 616 C CA . LEU A 1 80 ? -8.860 4.868 -1.016 1.00 98.50 80 LEU A CA 1
ATOM 617 C C . LEU A 1 80 ? -10.013 4.187 -0.266 1.00 98.50 80 LEU A C 1
ATOM 619 O O . LEU A 1 80 ? -10.399 4.649 0.804 1.00 98.50 80 LEU A O 1
ATOM 623 N N . GLN A 1 81 ? -10.511 3.073 -0.804 1.00 98.31 81 GLN A N 1
ATOM 624 C CA . GLN A 1 81 ? -11.641 2.315 -0.253 1.00 98.31 81 GLN A CA 1
ATOM 625 C C . GLN A 1 81 ? -11.234 0.934 0.264 1.00 98.31 81 GLN A C 1
ATOM 627 O O . GLN A 1 81 ? -11.796 0.458 1.250 1.00 98.31 81 GLN A O 1
ATOM 632 N N . ILE A 1 82 ? -10.253 0.292 -0.379 1.00 98.31 82 ILE A N 1
ATOM 633 C CA . ILE A 1 82 ? -9.880 -1.099 -0.095 1.00 98.31 82 ILE A CA 1
ATOM 634 C C . ILE A 1 82 ? -8.361 -1.246 0.031 1.00 98.31 82 ILE A C 1
ATOM 636 O O . ILE A 1 82 ? -7.611 -0.830 -0.856 1.00 98.31 82 ILE A O 1
ATOM 640 N N . ILE A 1 83 ? -7.927 -1.923 1.097 1.00 98.38 83 ILE A N 1
ATOM 641 C CA . ILE A 1 83 ? -6.560 -2.430 1.271 1.00 98.38 83 ILE A CA 1
ATOM 642 C C . ILE A 1 83 ? -6.617 -3.958 1.352 1.00 98.38 83 ILE A C 1
ATOM 644 O O . ILE A 1 83 ? -7.174 -4.518 2.296 1.00 98.38 83 ILE A O 1
ATOM 648 N N . GLY A 1 84 ? -6.065 -4.621 0.338 1.00 98.06 84 GLY A N 1
ATOM 649 C CA . GLY A 1 84 ? -6.118 -6.066 0.142 1.00 98.06 84 GLY A CA 1
ATOM 650 C C . GLY A 1 84 ? -5.261 -6.876 1.113 1.00 98.06 84 GLY A C 1
ATOM 651 O O . GLY A 1 84 ? -4.469 -6.338 1.890 1.00 98.06 84 GLY A O 1
ATOM 652 N N . GLN A 1 85 ? -5.436 -8.199 1.051 1.00 97.38 85 GLN A N 1
ATOM 653 C CA . GLN A 1 85 ? -4.698 -9.144 1.886 1.00 97.38 85 GLN A CA 1
ATOM 654 C C . GLN A 1 85 ? -3.192 -8.935 1.702 1.00 97.38 85 GLN A C 1
ATOM 656 O O . GLN A 1 85 ? -2.712 -8.863 0.572 1.00 97.38 85 GLN A O 1
ATOM 661 N N . GLU A 1 86 ? -2.454 -8.833 2.807 1.00 97.19 86 GLU A N 1
ATOM 662 C CA . GLU A 1 86 ? -0.988 -8.699 2.807 1.00 97.19 86 GLU A CA 1
ATOM 663 C C . GLU A 1 86 ? -0.441 -7.508 1.995 1.00 97.19 86 GLU A C 1
ATOM 665 O O . GLU A 1 86 ? 0.746 -7.478 1.676 1.00 97.19 86 GLU A O 1
ATOM 670 N N . ALA A 1 87 ? -1.274 -6.512 1.663 1.00 97.56 87 ALA A N 1
ATOM 671 C CA . ALA A 1 87 ? -0.917 -5.406 0.770 1.00 97.56 87 ALA A CA 1
ATOM 672 C C . ALA A 1 87 ? 0.391 -4.693 1.151 1.00 97.56 87 ALA A C 1
ATOM 674 O O . ALA A 1 87 ? 1.145 -4.304 0.264 1.00 97.56 87 ALA A O 1
ATOM 675 N N . PHE A 1 88 ? 0.663 -4.554 2.447 1.00 97.75 88 PHE A N 1
ATOM 676 C CA . PHE A 1 88 ? 1.882 -3.996 3.030 1.00 97.75 88 PHE A CA 1
ATOM 677 C C . PHE A 1 88 ? 2.507 -4.947 4.064 1.00 97.75 88 PHE A C 1
ATOM 679 O O . PHE A 1 88 ? 3.197 -4.495 4.975 1.00 97.75 88 PHE A O 1
ATOM 686 N N . SER A 1 89 ? 2.259 -6.256 3.961 1.00 97.25 89 SER A N 1
ATOM 687 C CA . SER A 1 89 ? 2.868 -7.236 4.870 1.00 97.25 89 SER A CA 1
ATOM 688 C C . SER A 1 89 ? 4.396 -7.146 4.794 1.00 97.25 89 SER A C 1
ATOM 690 O O . SER A 1 89 ? 4.942 -7.019 3.703 1.00 97.25 89 SER A O 1
ATOM 692 N N . GLY A 1 90 ? 5.110 -7.165 5.918 1.00 96.31 90 GLY A N 1
ATOM 693 C CA . GLY A 1 90 ? 6.577 -7.084 5.941 1.00 96.31 90 GLY A CA 1
ATOM 694 C C . GLY A 1 90 ? 7.165 -5.698 5.636 1.00 96.31 90 GLY A C 1
ATOM 695 O O . GLY A 1 90 ? 8.387 -5.557 5.574 1.00 96.31 90 GLY A O 1
ATOM 696 N N . CYS A 1 91 ? 6.350 -4.650 5.477 1.00 96.81 91 CYS A N 1
ATOM 697 C CA . CYS A 1 91 ? 6.824 -3.274 5.278 1.00 96.81 91 CYS A CA 1
ATOM 698 C C . CYS A 1 91 ? 7.311 -2.630 6.590 1.00 96.81 91 CYS A C 1
ATOM 700 O O . CYS A 1 91 ? 6.815 -1.591 7.025 1.00 96.81 91 CYS A O 1
ATOM 702 N N . SER A 1 92 ? 8.305 -3.244 7.233 1.00 96.06 92 SER A N 1
ATOM 703 C CA . SER A 1 92 ? 8.800 -2.884 8.572 1.00 96.06 92 SER A CA 1
ATOM 704 C C . SER A 1 92 ? 9.386 -1.468 8.693 1.00 96.06 92 SER A C 1
ATOM 706 O O . SER A 1 92 ? 9.466 -0.927 9.802 1.00 96.06 92 SER A O 1
ATOM 708 N N . GLY A 1 93 ? 9.771 -0.850 7.572 1.00 96.06 93 GLY A N 1
ATOM 709 C CA . GLY A 1 93 ? 10.236 0.536 7.509 1.00 96.06 93 GLY A CA 1
ATOM 710 C C . GLY A 1 93 ? 9.125 1.581 7.671 1.00 96.06 93 GLY A C 1
ATOM 711 O O . GLY A 1 93 ? 9.422 2.716 8.064 1.00 96.06 93 GLY A O 1
ATOM 712 N N . ILE A 1 94 ? 7.860 1.219 7.415 1.00 97.69 94 ILE A N 1
ATOM 713 C CA . ILE A 1 94 ? 6.718 2.123 7.586 1.00 97.69 94 ILE A CA 1
ATOM 714 C C . ILE A 1 94 ? 6.568 2.419 9.072 1.00 97.69 94 ILE A C 1
ATOM 716 O O . ILE A 1 94 ? 6.354 1.518 9.883 1.00 97.69 94 ILE A O 1
ATOM 720 N N . ALA A 1 95 ? 6.699 3.693 9.427 1.00 97.44 95 ALA A N 1
ATOM 721 C CA . ALA A 1 95 ? 6.864 4.121 10.802 1.00 97.44 95 ALA A CA 1
ATOM 722 C C . ALA A 1 95 ? 6.045 5.366 11.133 1.00 97.44 95 ALA A C 1
ATOM 724 O O . ALA A 1 95 ? 5.701 6.160 10.260 1.00 97.44 95 ALA A O 1
ATOM 725 N N . GLY A 1 96 ? 5.797 5.563 12.426 1.00 97.38 96 GLY A N 1
ATOM 726 C CA . GLY A 1 96 ? 5.086 6.734 12.929 1.00 97.38 96 GLY A CA 1
ATOM 727 C C . GLY A 1 96 ? 3.570 6.562 12.889 1.00 97.38 96 GLY A C 1
ATOM 728 O O . GLY A 1 96 ? 3.047 5.502 13.244 1.00 97.38 96 GLY A O 1
ATOM 729 N N . GLU A 1 97 ? 2.858 7.628 12.529 1.00 97.81 97 GLU A N 1
ATOM 730 C CA . GLU A 1 97 ? 1.398 7.628 12.493 1.00 97.81 97 GLU A CA 1
ATOM 731 C C . GLU A 1 97 ? 0.871 7.071 11.164 1.00 97.81 97 GLU A C 1
ATOM 733 O O . GLU A 1 97 ? 1.177 7.591 10.093 1.00 97.81 97 GLU A O 1
ATOM 738 N N . LEU A 1 98 ? 0.009 6.054 11.239 1.00 97.88 98 LEU A N 1
ATOM 739 C CA . LEU A 1 98 ? -0.794 5.592 10.114 1.00 97.88 98 LEU A CA 1
ATOM 740 C C . LEU A 1 98 ? -2.198 6.203 10.198 1.00 97.88 98 LEU A C 1
ATOM 742 O O . LEU A 1 98 ? -3.031 5.809 11.021 1.00 97.88 98 LEU A O 1
ATOM 746 N N . LYS A 1 99 ? -2.459 7.166 9.311 1.00 97.69 99 LYS A N 1
ATOM 747 C CA . LYS A 1 99 ? -3.777 7.780 9.118 1.00 97.69 99 LYS A CA 1
ATOM 748 C C . LYS A 1 99 ? -4.521 7.062 7.999 1.00 97.69 99 LYS A C 1
ATOM 750 O O . LYS A 1 99 ? -4.157 7.177 6.830 1.00 97.69 99 LYS A O 1
ATOM 755 N N . LEU A 1 100 ? -5.579 6.342 8.353 1.00 97.81 100 LEU A N 1
ATOM 756 C CA . LEU A 1 100 ? -6.456 5.717 7.372 1.00 97.81 100 LEU A CA 1
ATOM 757 C C . LEU A 1 100 ? -7.429 6.763 6.790 1.00 97.81 100 LEU A C 1
ATOM 759 O O . LEU A 1 100 ? -7.994 7.556 7.549 1.00 97.81 100 LEU A O 1
ATOM 763 N N . PRO A 1 101 ? -7.632 6.803 5.461 1.00 97.31 101 PRO A N 1
ATOM 764 C CA . PRO A 1 101 ? -8.457 7.825 4.827 1.00 97.31 101 PRO A CA 1
ATOM 765 C C . PRO A 1 101 ? -9.944 7.639 5.148 1.00 97.31 101 PRO A C 1
ATOM 767 O O . PRO A 1 101 ? -10.421 6.524 5.335 1.00 97.31 101 PRO A O 1
ATOM 770 N N . ALA A 1 102 ? -10.698 8.742 5.175 1.00 96.12 102 ALA A N 1
ATOM 771 C CA . ALA A 1 102 ? -12.104 8.752 5.595 1.00 96.12 102 ALA A CA 1
ATOM 772 C C . ALA A 1 102 ? -13.020 7.833 4.764 1.00 96.12 102 ALA A C 1
ATOM 774 O O . ALA A 1 102 ? -14.020 7.347 5.284 1.00 96.12 102 ALA A O 1
ATOM 775 N N . GLY A 1 103 ? -12.681 7.609 3.488 1.00 96.06 103 GLY A N 1
ATOM 776 C CA . GLY A 1 103 ? -13.417 6.727 2.579 1.00 96.06 103 GLY A CA 1
ATOM 777 C C . GLY A 1 103 ? -13.009 5.253 2.633 1.00 96.06 103 GLY A C 1
ATOM 778 O O . GLY A 1 103 ? -13.515 4.484 1.823 1.00 96.06 103 GLY A O 1
ATOM 779 N N . LEU A 1 104 ? -12.097 4.857 3.530 1.00 98.38 104 LEU A N 1
ATOM 780 C CA . LEU A 1 104 ? -11.638 3.474 3.629 1.00 98.38 104 LEU A CA 1
ATOM 781 C C . LEU A 1 104 ? -12.724 2.588 4.246 1.00 98.38 104 LEU A C 1
ATOM 783 O O . LEU A 1 104 ? -13.141 2.813 5.380 1.00 98.38 104 LEU A O 1
ATOM 787 N N . GLU A 1 105 ? -13.140 1.556 3.517 1.00 98.19 105 GLU A N 1
ATOM 788 C CA . GLU A 1 105 ? -14.239 0.666 3.899 1.00 98.19 105 GLU A CA 1
ATOM 789 C C . GLU A 1 105 ? -13.724 -0.688 4.405 1.00 98.19 105 GLU A C 1
ATOM 791 O O . GLU A 1 105 ? -14.227 -1.202 5.408 1.00 98.19 105 GLU A O 1
ATOM 796 N N . ASN A 1 106 ? -12.697 -1.259 3.763 1.00 98.19 106 ASN A N 1
ATOM 797 C CA . ASN A 1 106 ? -12.223 -2.611 4.071 1.00 98.19 106 ASN A CA 1
ATOM 798 C C . ASN A 1 106 ? -10.697 -2.703 4.148 1.00 98.19 106 ASN A C 1
ATOM 800 O O . ASN A 1 106 ? -9.979 -2.232 3.260 1.00 98.19 106 ASN A O 1
ATOM 804 N N . ILE A 1 107 ? -10.222 -3.405 5.178 1.00 98.31 107 ILE A N 1
ATOM 805 C CA . ILE A 1 107 ? -8.826 -3.815 5.324 1.00 98.31 107 ILE A CA 1
ATOM 806 C C . ILE A 1 107 ? -8.784 -5.321 5.562 1.00 98.31 107 ILE A C 1
ATOM 808 O O . ILE A 1 107 ? -9.337 -5.829 6.543 1.00 98.31 107 ILE A O 1
ATOM 812 N N . TYR A 1 108 ? -8.150 -6.027 4.633 1.00 98.12 108 TYR A N 1
ATOM 813 C CA . TYR A 1 108 ? -8.123 -7.483 4.598 1.00 98.12 108 TYR A CA 1
ATOM 814 C C . TYR A 1 108 ? -6.976 -8.075 5.427 1.00 98.12 108 TYR A C 1
ATOM 816 O O . TYR A 1 108 ? -6.113 -7.373 5.960 1.00 98.12 108 TYR 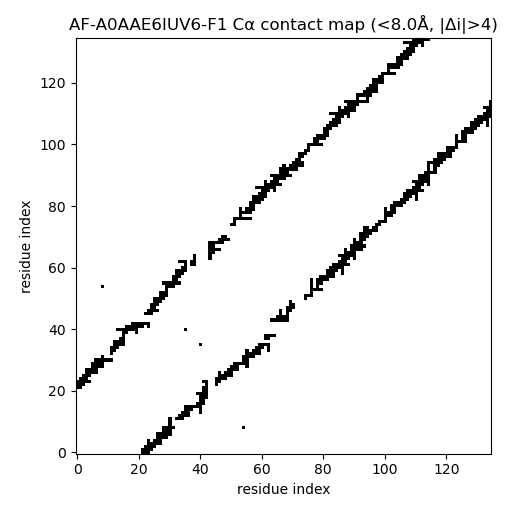A O 1
ATOM 824 N N . SER A 1 109 ? -7.006 -9.400 5.570 1.00 98.38 109 SER A N 1
ATOM 825 C CA . SER A 1 109 ? -6.131 -10.145 6.472 1.00 98.38 109 SER A CA 1
ATOM 826 C C . SER A 1 109 ? -4.650 -9.819 6.248 1.00 98.38 109 SER A C 1
ATOM 828 O O . SER A 1 109 ? -4.182 -9.729 5.113 1.00 98.38 109 SER A O 1
ATOM 830 N N . ASN A 1 110 ? -3.895 -9.657 7.337 1.00 98.06 110 ASN A N 1
ATOM 831 C CA . ASN A 1 110 ? -2.451 -9.379 7.314 1.00 98.06 110 ASN A CA 1
ATOM 832 C C . ASN A 1 110 ? -2.015 -8.121 6.527 1.00 98.06 110 ASN A C 1
ATOM 834 O O . ASN A 1 110 ? -0.832 -8.002 6.213 1.00 98.06 110 ASN A O 1
ATOM 838 N N . ALA A 1 111 ? -2.917 -7.187 6.195 1.00 98.19 111 ALA A N 1
ATOM 839 C CA . ALA A 1 111 ? -2.610 -6.035 5.338 1.00 98.1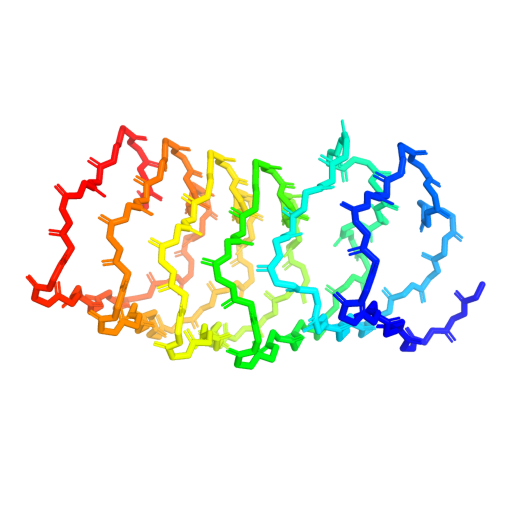9 111 ALA A CA 1
ATOM 840 C C . ALA A 1 111 ? -1.373 -5.230 5.770 1.00 98.19 111 ALA A C 1
ATOM 842 O O . ALA A 1 111 ? -0.611 -4.809 4.910 1.00 98.19 111 ALA A O 1
ATOM 843 N N . PHE A 1 112 ? -1.161 -5.049 7.072 1.00 98.25 112 PHE A N 1
ATOM 844 C CA . PHE A 1 112 ? 0.000 -4.395 7.676 1.00 98.25 112 PHE A CA 1
ATOM 845 C C . PHE A 1 112 ? 0.731 -5.332 8.649 1.00 98.25 112 PHE A C 1
ATOM 847 O O . PHE A 1 112 ? 1.346 -4.876 9.611 1.00 98.25 112 PHE A O 1
ATOM 854 N N . SER A 1 113 ? 0.661 -6.649 8.427 1.00 97.56 113 SER A N 1
ATOM 855 C CA . SER A 1 113 ? 1.400 -7.602 9.256 1.00 97.56 113 SER A CA 1
ATOM 856 C C . SER A 1 113 ? 2.897 -7.299 9.201 1.00 97.56 113 SER A C 1
ATOM 858 O O . SER A 1 113 ? 3.419 -6.940 8.151 1.00 97.56 113 SER A O 1
ATOM 860 N N . GLU A 1 114 ? 3.591 -7.418 10.331 1.00 96.88 114 GLU A N 1
ATOM 861 C CA . GLU A 1 114 ? 5.029 -7.123 10.446 1.00 96.88 114 GLU A CA 1
ATOM 862 C C . GLU A 1 114 ? 5.420 -5.647 10.177 1.00 96.88 114 GLU A C 1
ATOM 864 O O . GLU A 1 114 ? 6.607 -5.314 10.157 1.00 96.88 114 GLU A O 1
ATOM 869 N N . CYS A 1 115 ? 4.455 -4.719 10.092 1.00 96.75 115 CYS A N 1
ATOM 870 C CA . CYS A 1 115 ? 4.697 -3.269 10.123 1.00 96.75 115 CYS A CA 1
ATOM 871 C C . CYS A 1 115 ? 4.955 -2.770 11.558 1.00 96.75 115 CYS A C 1
ATOM 873 O O . CYS A 1 115 ? 4.251 -1.910 12.088 1.00 96.75 115 CYS A O 1
ATOM 875 N N . SER A 1 116 ? 5.984 -3.312 12.211 1.00 94.44 116 SER A N 1
ATOM 876 C CA . SER A 1 116 ? 6.245 -3.127 13.647 1.00 94.44 116 SER A CA 1
ATOM 877 C C . SER A 1 116 ? 6.612 -1.701 14.074 1.00 94.44 116 SER A C 1
ATOM 879 O O . SER A 1 116 ? 6.680 -1.425 15.271 1.00 94.44 116 SER A O 1
ATOM 881 N N . SER A 1 117 ? 6.910 -0.815 13.122 1.00 96.94 117 SER A N 1
ATOM 882 C CA . SER A 1 117 ? 7.357 0.557 13.393 1.00 96.94 117 SER A CA 1
ATOM 883 C C . SER A 1 117 ? 6.208 1.576 13.407 1.00 96.94 117 SER A C 1
ATOM 885 O O . SER A 1 117 ? 6.434 2.745 13.737 1.00 96.94 117 SER A O 1
ATOM 887 N N . ILE A 1 118 ? 4.976 1.160 13.082 1.00 97.31 118 ILE A N 1
ATOM 888 C CA . ILE A 1 118 ? 3.776 1.992 13.229 1.00 97.31 118 ILE A CA 1
ATOM 889 C C . ILE A 1 118 ? 3.493 2.164 14.722 1.00 97.31 118 ILE A C 1
ATOM 891 O O . ILE A 1 118 ? 3.259 1.199 15.445 1.00 97.31 118 ILE A O 1
ATOM 895 N N . THR A 1 119 ? 3.511 3.406 15.197 1.00 96.94 119 THR A N 1
ATOM 896 C CA . THR A 1 119 ? 3.338 3.720 16.624 1.00 96.94 119 THR A CA 1
ATOM 897 C C . THR A 1 119 ? 1.926 4.164 16.963 1.00 96.94 119 THR A C 1
ATOM 899 O O . THR A 1 119 ? 1.496 4.034 18.108 1.00 96.94 119 THR A O 1
ATOM 902 N N . THR A 1 120 ? 1.215 4.710 15.978 1.00 97.44 120 THR A N 1
ATOM 903 C CA . THR A 1 120 ? -0.117 5.287 16.156 1.00 97.44 120 THR A CA 1
ATOM 904 C C . THR A 1 120 ? -0.983 4.912 14.967 1.00 97.44 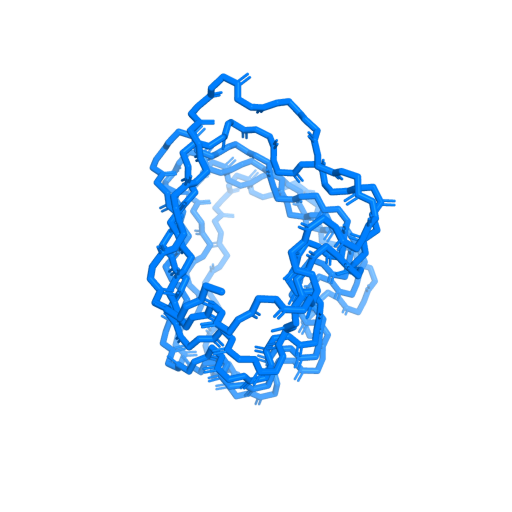120 THR A C 1
ATOM 906 O O . THR A 1 120 ? -0.558 5.063 13.825 1.00 97.44 120 THR A O 1
ATOM 909 N N . LEU A 1 121 ? -2.206 4.459 15.234 1.00 96.75 121 LEU A N 1
ATOM 910 C CA . LEU A 1 121 ? -3.196 4.122 14.217 1.00 96.75 121 LEU A CA 1
ATOM 911 C C . LEU A 1 121 ?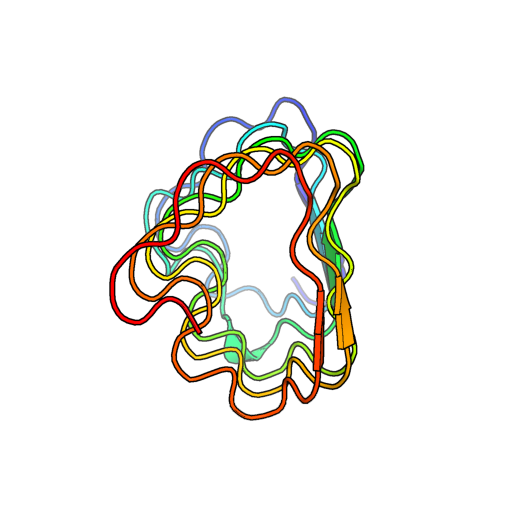 -4.463 4.943 14.450 1.00 96.75 121 LEU A C 1
ATOM 913 O O . LEU A 1 121 ? -5.073 4.849 15.516 1.00 96.75 121 LEU A O 1
ATOM 917 N N . THR A 1 122 ? -4.873 5.705 13.438 1.00 96.50 122 THR A N 1
ATOM 918 C CA . THR A 1 122 ? -6.130 6.462 13.448 1.00 96.50 122 THR A CA 1
ATOM 919 C C . THR A 1 122 ? -7.112 5.809 12.480 1.00 96.50 122 THR A C 1
ATOM 921 O O . THR A 1 122 ? -6.87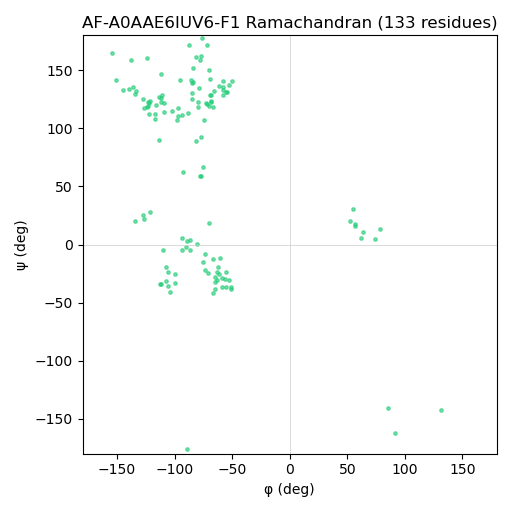6 5.788 11.270 1.00 96.50 122 THR A O 1
ATOM 924 N N . LEU A 1 123 ? -8.207 5.264 13.021 1.00 96.12 123 LEU A N 1
ATOM 925 C CA . LEU A 1 123 ? -9.274 4.627 12.247 1.00 96.12 123 LEU A CA 1
ATOM 926 C C . LEU A 1 123 ? -10.297 5.672 11.755 1.00 96.12 123 LEU A C 1
ATOM 928 O O . LEU A 1 123 ? -10.632 6.579 12.521 1.00 96.12 123 LEU A O 1
ATOM 932 N N . PRO A 1 124 ? -10.828 5.552 10.525 1.00 95.81 124 PRO A N 1
ATOM 933 C CA . PRO A 1 124 ? -11.875 6.427 10.022 1.00 95.81 124 PRO A CA 1
ATOM 934 C C . PRO A 1 124 ? -13.259 5.940 10.478 1.00 95.81 124 PRO A C 1
ATOM 936 O O . PRO A 1 124 ? -13.482 4.745 10.664 1.00 95.81 124 PRO A O 1
ATOM 939 N N . GLU A 1 125 ? -14.218 6.859 10.611 1.00 93.50 125 GLU A N 1
ATOM 940 C CA . GLU A 1 125 ? -15.586 6.526 11.046 1.00 93.50 125 GLU A CA 1
ATOM 941 C C . GLU A 1 125 ? -16.322 5.588 10.074 1.00 93.50 125 GLU A C 1
ATOM 943 O O . GLU A 1 125 ? -17.162 4.799 10.497 1.00 93.50 125 GLU A O 1
ATOM 948 N N . GLY A 1 126 ? -16.006 5.670 8.775 1.00 94.00 126 GLY A N 1
ATOM 949 C CA . GLY A 1 126 ? -16.640 4.883 7.712 1.00 94.00 126 GLY A CA 1
ATOM 950 C C . GLY A 1 126 ? -16.116 3.452 7.555 1.00 94.00 126 GLY A C 1
ATOM 951 O O . GLY A 1 126 ? -16.594 2.736 6.675 1.00 94.00 126 GLY A O 1
ATOM 952 N N . LEU A 1 127 ? -15.150 3.029 8.377 1.00 97.12 127 LEU A N 1
ATOM 953 C CA . LEU A 1 127 ? -14.524 1.716 8.256 1.00 97.12 127 LEU A CA 1
ATOM 954 C C . LEU A 1 127 ? -15.507 0.594 8.606 1.00 97.12 127 LEU A C 1
ATOM 956 O O . LEU A 1 127 ? -16.044 0.542 9.711 1.00 97.12 127 LEU A O 1
ATOM 960 N N . GLN A 1 128 ? -15.713 -0.334 7.672 1.00 97.06 128 GLN A N 1
ATOM 961 C CA . GLN A 1 128 ? -16.696 -1.411 7.801 1.00 97.06 128 GLN A CA 1
ATOM 962 C C . GLN A 1 128 ? -16.065 -2.736 8.238 1.00 97.06 128 GLN A C 1
ATOM 964 O O . GLN A 1 128 ? -16.716 -3.539 8.907 1.00 97.06 128 GLN A O 1
ATOM 969 N N . THR A 1 129 ? -14.822 -3.022 7.836 1.00 96.00 129 THR A N 1
ATOM 970 C CA . THR A 1 129 ? -14.182 -4.321 8.112 1.00 96.00 129 THR A CA 1
ATOM 971 C C . THR A 1 129 ? -12.685 -4.195 8.379 1.00 96.00 129 THR A C 1
ATOM 973 O O . THR A 1 129 ? -11.961 -3.578 7.599 1.00 96.00 129 THR A O 1
ATOM 976 N N . ILE A 1 130 ? -12.236 -4.856 9.452 1.00 94.94 130 ILE A N 1
ATOM 977 C CA . ILE A 1 130 ? -10.832 -5.166 9.753 1.00 94.94 130 ILE A CA 1
ATOM 978 C C . ILE A 1 130 ? -10.740 -6.682 9.935 1.00 94.94 130 ILE A C 1
ATOM 980 O O . ILE A 1 130 ? -11.394 -7.239 10.820 1.00 94.94 130 ILE A O 1
ATOM 984 N N . GLU A 1 131 ? -9.956 -7.352 9.099 1.00 96.19 131 GLU A N 1
ATOM 985 C CA . GLU A 1 131 ? -9.800 -8.805 9.167 1.00 96.19 131 GLU A CA 1
ATOM 986 C C . GLU A 1 131 ? -8.658 -9.267 10.098 1.00 96.19 131 GLU A C 1
ATOM 988 O O . GLU A 1 131 ? -8.013 -8.493 10.809 1.00 96.19 131 GLU A O 1
ATOM 993 N N . LEU A 1 132 ? -8.428 -10.583 10.126 1.00 94.69 132 LEU A N 1
ATOM 994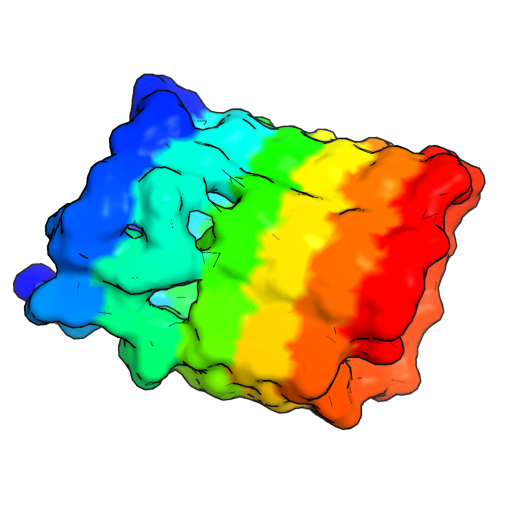 C CA . LEU A 1 132 ? -7.475 -11.247 11.005 1.00 94.69 132 LEU A CA 1
ATOM 995 C C . LEU A 1 132 ? -6.045 -10.711 10.810 1.00 94.69 132 LEU A C 1
ATOM 997 O O . LEU A 1 132 ? -5.544 -10.642 9.689 1.00 94.69 132 LEU A O 1
ATOM 1001 N N . LYS A 1 133 ? -5.365 -10.409 11.929 1.00 93.81 133 LYS A N 1
ATOM 1002 C CA . LYS A 1 133 ? -3.939 -10.013 11.976 1.00 93.81 133 LYS A CA 1
ATOM 1003 C C . LYS A 1 133 ? -3.592 -8.809 11.086 1.00 93.81 133 LYS A C 1
ATOM 1005 O O . LYS A 1 133 ? -2.495 -8.724 10.552 1.00 93.81 133 LYS A O 1
ATOM 1010 N N . CYS A 1 134 ? -4.546 -7.902 10.903 1.00 91.56 134 CYS A N 1
ATOM 1011 C CA . CYS A 1 134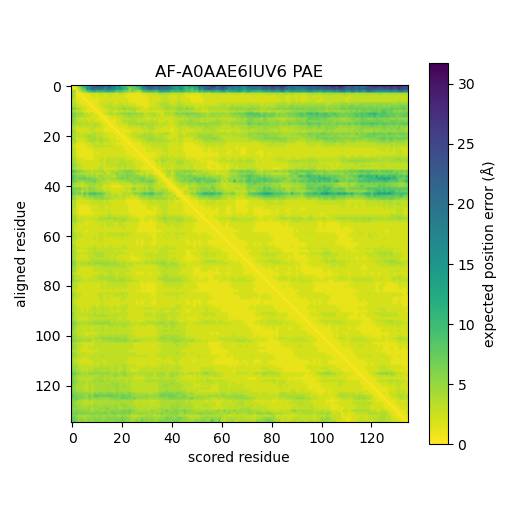 ? -4.414 -6.762 10.006 1.00 91.56 134 CYS A CA 1
ATOM 1012 C C . CYS A 1 134 ? -3.236 -5.823 10.334 1.00 91.56 134 CYS A C 1
ATOM 1014 O O . CYS A 1 134 ? -2.644 -5.301 9.398 1.00 91.56 134 CYS A O 1
ATOM 1016 N N . PHE A 1 135 ? -2.915 -5.606 11.611 1.00 93.31 135 PHE A N 1
ATOM 1017 C CA . PHE A 1 135 ? -1.846 -4.720 12.089 1.00 93.31 135 PHE A CA 1
ATOM 1018 C C . PHE A 1 135 ? -0.960 -5.463 13.091 1.00 93.31 135 PHE A C 1
ATOM 1020 O O . PHE A 1 135 ? -1.499 -6.373 13.770 1.00 93.31 135 PHE A O 1
#

Radius of gyration: 13.67 Å; Cα contacts (8 Å, |Δi|>4): 401; chains: 1; bounding box: 34×22×34 Å

Secondary structure (DSSP, 8-state):
-EEEEEE-TT---B-TTTBTT-EEEEEEE--SEE-BSSGGGB-TTT--EEEE-TT--EE-TTTTTT-TT--B-----TT--EE-TTTTTT-TTBEEEEE--TT--EE-TTTTTT-TEEEEEE--TT--EE-TT--

Nearest PDB structures (foldseek):
  3sb4-assembly1_A  TM=5.845E-01  e=2.600E-03  Bacteroides thetaiotaomicron
  5gs0-assembly2_B  TM=5.578E-01  e=2.394E-01  Homo sapiens
  1ziw-assembly1_A  TM=4.265E-01  e=3.957E-01  Homo sapiens
  5lfn-assembly1_B  TM=5.708E-01  e=1.890E+00  Homo sapiens
  5xwu-assembly1_B  TM=5.808E-01  e=2.234E+00  Mus musculus

Mean predicted aligned error: 3.21 Å

pLDDT: mean 94.05, std 5.88, range [56.03, 98.5]

Sequence (135 aa):
MTGELKLPARLQTIEREAFCDCNITKLVIEMENITFRSNEVFNHKNIKELVLLDTVKTIGQEAFSGCENITGELSLPGGLQIIGQEAFSGCSGIAGELKLPAGLENIYSNAFSECSSITTLTLPEGLQTIELKCF